Protein AF-A0A4Q3SYD5-F1 (afdb_monomer_lite)

Sequence (106 aa):
MRKYFYILLAVSVSVIACRDKPAETETTETQVSTAPPFIPFSVVSTQPHDISSFTEGLEIYKGQLFESSGPGTDQDSDGAGPYLSGFGIVDSATGKVAPKVTLDKN

pLDDT: mean 83.93, std 13.84, range [55.16, 98.19]

Secondary structure (DSSP, 8-state):
-HHHHHHHHHHHHHTTS--PPP------------PPPP------------TT-EEEEEEEETTEEEEEEE--B-SSSSSB-SSPPEEEEE-TTT--EEEEEE----

Foldseek 3Di:
DVVVVVVVVVVVVVVVVDDDDPDDPPPPPVPPPPDDDDDDDDDPDDFDADPLFQFPDWDQDPNWIKTFGFQDDDPPDPDRHNGWGFIATADRRHNDGPGPGTDDDD

Radius of gyration: 31.74 Å; chains: 1; bounding box: 37×89×48 Å

Structure (mmCIF, N/CA/C/O backbone):
data_AF-A0A4Q3SYD5-F1
#
_entry.id   AF-A0A4Q3SYD5-F1
#
loop_
_atom_site.group_PDB
_atom_site.id
_atom_site.type_symbol
_atom_site.label_atom_id
_atom_site.label_alt_id
_atom_site.label_comp_id
_atom_site.label_asym_id
_atom_site.label_entity_id
_atom_site.label_seq_id
_atom_site.pdbx_PDB_ins_code
_atom_site.Cartn_x
_atom_site.Cartn_y
_atom_site.Cartn_z
_atom_site.occupancy
_atom_site.B_iso_or_equiv
_atom_site.auth_seq_id
_atom_site.auth_comp_id
_atom_site.auth_asym_id
_atom_site.auth_atom_id
_atom_site.pdbx_PDB_model_num
ATOM 1 N N . MET A 1 1 ? 19.982 76.091 23.170 1.00 58.34 1 MET A N 1
ATOM 2 C CA . MET A 1 1 ? 18.634 75.927 23.763 1.00 58.34 1 MET A CA 1
ATOM 3 C C . MET A 1 1 ? 17.666 75.177 22.842 1.00 58.34 1 MET A C 1
ATOM 5 O O . MET A 1 1 ? 17.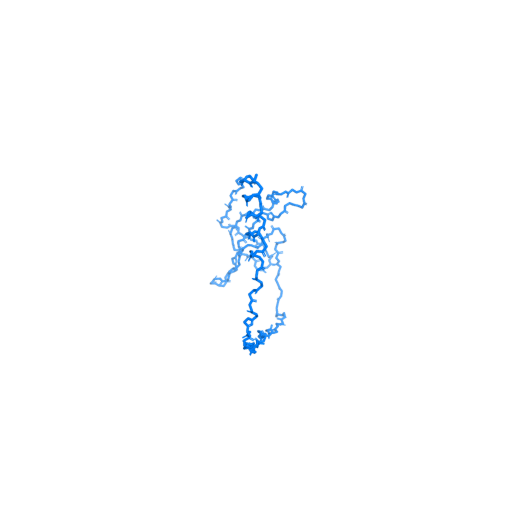271 74.083 23.210 1.00 58.34 1 MET A O 1
ATOM 9 N N . ARG A 1 2 ? 17.353 75.656 21.621 1.00 65.06 2 ARG A N 1
ATOM 10 C CA . ARG A 1 2 ? 16.406 74.977 20.693 1.00 65.06 2 ARG A CA 1
ATOM 11 C C . ARG A 1 2 ? 16.763 73.527 20.326 1.00 65.06 2 ARG A C 1
ATOM 13 O O . ARG A 1 2 ? 15.880 72.691 20.280 1.00 65.06 2 ARG A O 1
ATOM 20 N N . LYS A 1 3 ? 18.044 73.201 20.114 1.00 64.88 3 LYS A N 1
ATOM 21 C CA . LYS A 1 3 ? 18.475 71.830 19.758 1.00 64.88 3 LYS A CA 1
ATOM 22 C C . LYS A 1 3 ? 18.275 70.824 20.905 1.00 64.88 3 LYS A C 1
ATOM 24 O O . LYS A 1 3 ? 17.813 69.719 20.666 1.00 64.88 3 LYS A O 1
ATOM 29 N N . TYR A 1 4 ? 18.534 71.243 22.145 1.00 78.56 4 TYR A N 1
ATOM 30 C CA . TYR A 1 4 ? 18.290 70.423 23.339 1.00 78.56 4 TYR A CA 1
ATOM 31 C C . TYR A 1 4 ? 16.798 70.266 23.642 1.00 78.56 4 TYR A C 1
ATOM 33 O O . TYR A 1 4 ? 16.386 69.222 24.129 1.00 78.56 4 TYR A O 1
ATOM 41 N N . PHE A 1 5 ? 15.986 71.266 23.285 1.00 81.62 5 PHE A N 1
ATOM 42 C CA . PHE A 1 5 ? 14.529 71.179 23.366 1.00 81.62 5 PHE A CA 1
ATOM 43 C C . PHE A 1 5 ? 13.967 70.082 22.448 1.00 81.62 5 PHE A C 1
ATOM 45 O O . PHE A 1 5 ? 13.150 69.285 22.892 1.00 81.62 5 PHE A O 1
ATOM 52 N N . TYR A 1 6 ? 14.454 69.970 21.205 1.00 80.94 6 TYR A N 1
ATOM 53 C CA . TYR A 1 6 ? 14.021 68.897 20.299 1.00 80.94 6 TYR A CA 1
ATOM 54 C C . TYR A 1 6 ? 14.508 67.506 20.735 1.00 80.94 6 TYR A C 1
ATOM 56 O O . TYR A 1 6 ? 13.784 66.533 20.551 1.00 80.94 6 TYR A O 1
ATOM 64 N N . ILE A 1 7 ? 15.687 67.405 21.362 1.00 81.75 7 ILE A N 1
ATOM 65 C CA . ILE A 1 7 ? 16.187 66.135 21.919 1.00 81.75 7 ILE A CA 1
ATOM 66 C C . ILE A 1 7 ? 15.348 65.701 23.131 1.00 81.75 7 ILE A C 1
ATOM 68 O O . ILE A 1 7 ? 14.945 64.544 23.207 1.00 81.75 7 ILE A O 1
ATOM 72 N N . LEU A 1 8 ? 15.017 66.624 24.041 1.00 80.19 8 LEU A N 1
ATOM 73 C CA . LEU A 1 8 ? 14.141 66.338 25.184 1.00 80.19 8 LEU A CA 1
ATOM 74 C C . LEU A 1 8 ? 12.724 65.939 24.748 1.00 80.19 8 LEU A C 1
ATOM 76 O O . LEU A 1 8 ? 12.156 65.010 25.315 1.00 80.19 8 LEU A O 1
ATOM 80 N N . LEU A 1 9 ? 12.186 66.589 23.713 1.00 82.38 9 LEU A N 1
ATOM 81 C CA . LEU A 1 9 ? 10.884 66.248 23.136 1.00 82.38 9 LEU A CA 1
ATOM 82 C C . LEU A 1 9 ? 10.884 64.847 22.497 1.00 82.38 9 LEU A C 1
ATOM 84 O O . LEU A 1 9 ? 9.929 64.095 22.658 1.00 82.38 9 LEU A O 1
ATOM 88 N N . ALA A 1 10 ? 11.959 64.469 21.799 1.00 79.56 10 ALA A N 1
ATOM 89 C CA . ALA A 1 10 ? 12.077 63.143 21.190 1.00 79.56 10 ALA A CA 1
ATOM 90 C C . ALA A 1 10 ? 12.178 62.027 22.245 1.00 79.56 10 ALA A C 1
ATOM 92 O O . ALA A 1 10 ? 11.557 60.978 22.093 1.00 79.56 10 ALA A O 1
ATOM 93 N N . VAL A 1 11 ? 12.899 62.268 23.347 1.00 80.81 11 VAL A N 1
ATOM 94 C CA . VAL A 1 11 ? 12.993 61.312 24.462 1.00 80.81 11 VAL A CA 1
ATOM 95 C C . VAL A 1 11 ? 11.650 61.165 25.176 1.00 80.81 11 VAL A C 1
ATOM 97 O O . VAL A 1 11 ? 11.263 60.040 25.479 1.00 80.81 11 VAL A O 1
ATOM 100 N N . SER A 1 12 ? 10.902 62.256 25.394 1.00 73.75 12 SER A N 1
ATOM 101 C CA . SER A 1 12 ? 9.602 62.176 26.073 1.00 73.75 12 SER A CA 1
ATOM 102 C C . SER A 1 12 ? 8.546 61.414 25.264 1.00 73.75 12 SER A C 1
ATOM 104 O O . SER A 1 12 ? 7.687 60.767 25.854 1.00 73.75 12 SER A O 1
ATOM 106 N N . VAL A 1 13 ? 8.604 61.456 23.927 1.00 75.25 13 VAL A N 1
ATOM 107 C CA . VAL A 1 13 ? 7.691 60.698 23.050 1.00 75.25 13 VAL A CA 1
ATOM 108 C C . VAL A 1 13 ? 7.967 59.190 23.116 1.00 75.25 13 VAL A C 1
ATOM 110 O O . VAL A 1 13 ? 7.020 58.406 23.158 1.00 75.25 13 VAL A O 1
ATOM 113 N N . SER A 1 14 ? 9.232 58.769 23.215 1.00 66.69 14 SER A N 1
ATOM 114 C CA . SER A 1 14 ? 9.587 57.343 23.301 1.00 66.69 14 SER A CA 1
ATOM 115 C C . SER A 1 14 ? 9.137 56.668 24.603 1.00 66.69 14 SER A C 1
ATOM 117 O O . SER A 1 14 ? 8.881 55.468 24.597 1.00 66.69 14 SER A O 1
ATOM 119 N N . VAL A 1 15 ? 8.988 57.409 25.710 1.00 67.06 15 VAL A N 1
ATOM 120 C CA . VAL A 1 15 ? 8.546 56.836 27.003 1.00 67.06 15 VAL A CA 1
ATOM 121 C C . VAL A 1 15 ? 7.029 56.614 27.086 1.00 67.06 15 VAL A C 1
ATOM 123 O O . VAL A 1 15 ? 6.574 55.875 27.950 1.00 67.06 15 VAL A O 1
ATOM 126 N N . ILE A 1 16 ? 6.235 57.226 26.198 1.00 66.19 16 ILE A N 1
ATOM 127 C CA . ILE A 1 16 ? 4.761 57.120 26.206 1.00 66.19 16 ILE A CA 1
ATOM 128 C C . ILE A 1 16 ? 4.270 55.948 25.328 1.00 66.19 16 ILE A C 1
ATOM 130 O O . ILE A 1 16 ? 3.123 55.522 25.451 1.00 66.19 16 ILE A O 1
ATOM 134 N N . ALA A 1 17 ? 5.131 55.385 24.471 1.00 63.81 17 ALA A N 1
ATOM 135 C CA . ALA A 1 17 ? 4.778 54.283 23.570 1.00 63.81 17 ALA A CA 1
ATOM 136 C C . ALA A 1 17 ? 4.642 52.912 24.268 1.00 63.81 17 ALA A C 1
ATOM 138 O O . ALA A 1 17 ? 4.005 52.018 23.716 1.00 63.81 17 ALA A O 1
ATOM 139 N N . CYS A 1 18 ? 5.174 52.750 25.486 1.00 61.94 18 CYS A N 1
ATOM 140 C CA . CYS A 1 18 ? 4.893 51.590 26.334 1.00 61.94 18 CYS A CA 1
ATOM 141 C C . CYS A 1 18 ? 3.762 51.931 27.303 1.00 61.94 18 CYS A C 1
ATOM 143 O O . CYS A 1 18 ? 3.990 52.395 28.419 1.00 61.94 18 CYS A O 1
ATOM 145 N N . ARG A 1 19 ? 2.526 51.703 26.866 1.00 67.06 19 ARG A N 1
ATOM 146 C CA . ARG A 1 19 ? 1.368 51.667 27.755 1.00 67.06 19 ARG A CA 1
ATOM 147 C C . ARG A 1 19 ? 0.753 50.280 27.636 1.00 67.06 19 ARG A C 1
ATOM 149 O O . ARG A 1 19 ? 0.138 49.977 26.617 1.00 67.06 19 ARG A O 1
ATOM 156 N N . ASP A 1 20 ? 0.951 49.446 28.654 1.00 64.69 20 ASP A N 1
ATOM 157 C CA . ASP A 1 20 ? 0.321 48.129 28.723 1.00 64.69 20 ASP A CA 1
ATOM 158 C C . ASP A 1 20 ? -1.202 48.304 28.639 1.00 64.69 20 ASP A C 1
ATOM 160 O O . ASP A 1 20 ? -1.802 49.125 29.347 1.00 64.69 20 ASP A O 1
ATOM 164 N N . LYS A 1 21 ? -1.834 47.582 27.709 1.00 65.00 21 LYS A N 1
ATOM 165 C CA . LYS A 1 21 ? -3.290 47.581 27.548 1.00 65.00 21 LYS A CA 1
ATOM 166 C C . LYS A 1 21 ? -3.898 46.993 28.837 1.00 65.00 21 LYS A C 1
ATOM 168 O O . LYS A 1 21 ? -3.406 45.959 29.288 1.00 65.00 21 LYS A O 1
ATOM 173 N N . PRO A 1 22 ? -4.932 47.605 29.451 1.00 58.97 22 PRO A N 1
ATOM 174 C CA . PRO A 1 22 ? -5.616 46.993 30.587 1.00 58.97 22 PRO A CA 1
ATOM 175 C C . PRO A 1 22 ? -6.091 45.601 30.180 1.00 58.97 22 PRO A C 1
ATOM 177 O O . PRO A 1 22 ? -6.677 45.460 29.105 1.00 58.97 22 PRO A O 1
ATOM 180 N N . ALA A 1 23 ? -5.798 44.597 31.007 1.00 59.62 23 ALA A N 1
ATOM 181 C CA . ALA A 1 23 ? -6.195 43.222 30.755 1.00 59.62 23 ALA A CA 1
ATOM 182 C C . ALA A 1 23 ? -7.715 43.165 30.557 1.00 59.62 23 ALA A C 1
ATOM 184 O O . ALA A 1 23 ? -8.490 43.435 31.477 1.00 59.62 23 ALA A O 1
ATOM 185 N N . GLU A 1 24 ? -8.130 42.854 29.333 1.00 61.94 24 GLU A N 1
ATOM 186 C CA . GLU A 1 24 ? -9.494 42.438 29.051 1.00 61.94 24 GLU A CA 1
ATOM 187 C C . GLU A 1 24 ? -9.733 41.192 29.908 1.00 61.94 24 GLU A C 1
ATOM 189 O O . GLU A 1 24 ? -8.943 40.248 29.870 1.00 61.94 24 GLU A O 1
ATOM 194 N N . THR A 1 25 ? -10.760 41.216 30.758 1.00 55.16 25 THR A N 1
ATOM 195 C CA . THR A 1 25 ? -11.201 40.006 31.454 1.00 55.16 25 THR A CA 1
ATOM 196 C C . THR A 1 25 ? -11.726 39.062 30.385 1.00 55.16 25 THR A C 1
ATOM 198 O O . THR A 1 25 ? -12.881 39.166 29.973 1.00 55.16 25 THR A O 1
ATOM 201 N N . GLU A 1 26 ? -10.854 38.182 29.891 1.00 62.06 26 GLU A N 1
ATOM 202 C CA . GLU A 1 26 ? -11.258 37.057 29.066 1.00 62.06 26 GLU A CA 1
ATOM 203 C C . GLU A 1 26 ? -12.270 36.260 29.878 1.00 62.06 26 GLU A C 1
ATOM 205 O O . GLU A 1 26 ? -11.960 35.641 30.898 1.00 62.06 26 GLU A O 1
ATOM 210 N N . THR A 1 27 ? -13.523 36.327 29.443 1.00 56.78 27 THR A N 1
ATOM 211 C CA . THR A 1 27 ? -14.533 35.399 29.919 1.00 56.78 27 THR A CA 1
ATOM 212 C 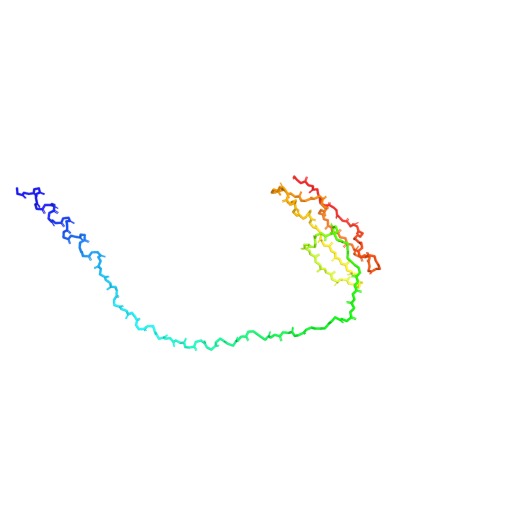C . THR A 1 27 ? -14.105 34.062 29.343 1.00 56.78 27 THR A C 1
ATOM 214 O O . THR A 1 27 ? -14.275 33.820 28.152 1.00 56.78 27 THR A O 1
ATOM 217 N N . THR A 1 28 ? -13.443 33.238 30.156 1.00 58.72 28 THR A N 1
ATOM 218 C CA . THR A 1 28 ? -13.112 31.865 29.789 1.00 58.72 28 THR A CA 1
ATOM 219 C C . THR A 1 28 ? -14.430 31.117 29.651 1.00 58.72 28 THR A C 1
ATOM 221 O O . THR A 1 28 ? -14.929 30.515 30.602 1.00 58.72 28 THR A O 1
ATOM 224 N N . GLU A 1 29 ? -15.034 31.185 28.465 1.00 63.09 29 GLU A N 1
ATOM 225 C CA . GLU A 1 29 ? -15.980 30.171 28.042 1.00 63.09 29 GLU A CA 1
ATOM 226 C C . GLU A 1 29 ? -15.237 28.849 28.180 1.00 63.09 29 GLU A C 1
ATOM 228 O O . GLU A 1 29 ? -14.272 28.568 27.468 1.00 63.09 29 GLU A O 1
ATOM 233 N N . THR A 1 30 ? -15.629 28.065 29.181 1.00 60.59 30 THR A N 1
ATOM 234 C CA . THR A 1 30 ? -15.142 26.702 29.325 1.00 60.59 30 THR A CA 1
ATOM 235 C C . THR A 1 30 ? -15.708 25.943 28.137 1.00 60.59 30 THR A C 1
ATOM 237 O O . THR A 1 30 ? -16.820 25.420 28.196 1.00 60.59 30 THR A O 1
ATOM 240 N N . GLN A 1 31 ? -14.976 25.944 27.022 1.00 66.38 31 GLN A N 1
ATOM 241 C CA . GLN A 1 31 ? -15.247 25.048 25.916 1.00 66.38 31 GLN A CA 1
ATOM 242 C C . GLN A 1 31 ? -15.108 23.640 26.476 1.00 66.38 31 GLN A C 1
ATOM 244 O O . GLN A 1 31 ? -14.007 23.154 26.741 1.00 66.38 31 GLN A O 1
ATOM 249 N N . VAL A 1 32 ? -16.247 22.994 26.707 1.00 67.19 32 VAL A N 1
ATOM 250 C CA . VAL A 1 32 ? -16.299 21.563 26.971 1.00 67.19 32 VAL A CA 1
ATOM 251 C C . VAL A 1 32 ? -15.858 20.888 25.678 1.00 67.19 32 VAL A C 1
ATOM 253 O O . VAL A 1 32 ? -16.659 20.628 24.785 1.00 67.19 32 VAL A O 1
ATOM 256 N N . SER A 1 33 ? -14.552 20.672 25.548 1.00 72.69 33 SER A N 1
ATOM 257 C CA . SER A 1 33 ? -13.983 19.880 24.470 1.00 72.69 33 SER A CA 1
ATOM 258 C C . SER A 1 33 ? -14.302 18.420 24.769 1.00 72.69 33 SER A C 1
ATOM 260 O O . SER A 1 33 ? -13.602 17.746 25.525 1.00 72.69 33 SER A O 1
ATOM 262 N N . THR A 1 34 ? -15.421 17.927 24.241 1.00 83.12 34 THR A N 1
ATOM 263 C CA . THR A 1 34 ? -15.641 16.485 24.149 1.00 83.12 34 THR A CA 1
ATOM 264 C C . THR A 1 34 ? -14.585 15.922 23.211 1.00 83.12 34 THR A C 1
ATOM 266 O O . THR A 1 34 ? -14.583 16.241 22.021 1.00 83.12 34 THR A O 1
ATOM 269 N N . ALA A 1 35 ? -13.681 15.103 23.750 1.00 89.31 35 ALA A N 1
ATOM 270 C CA . ALA A 1 35 ? -12.684 14.416 22.944 1.00 89.31 35 ALA A CA 1
ATOM 271 C C . ALA A 1 35 ? -13.368 13.602 21.825 1.00 89.31 35 ALA A C 1
ATOM 273 O O . ALA A 1 35 ? -14.440 13.031 22.063 1.00 89.31 35 ALA A O 1
ATOM 274 N N . PRO A 1 36 ? -12.772 13.519 20.621 1.00 92.31 36 PRO A N 1
ATOM 275 C CA . PRO A 1 36 ? -13.280 12.649 19.570 1.00 92.31 36 PRO A CA 1
ATOM 276 C C . PRO A 1 36 ? -13.396 11.199 20.064 1.00 92.31 36 PRO A C 1
ATOM 278 O O . PRO A 1 36 ? -12.516 10.732 20.796 1.00 92.31 36 PRO A O 1
ATOM 281 N N . PRO A 1 37 ? -14.453 10.464 19.681 1.00 92.69 37 PRO A N 1
ATOM 282 C CA . PRO A 1 37 ? -14.602 9.072 20.076 1.00 92.69 37 PRO A CA 1
ATOM 283 C C . PRO A 1 37 ? -13.498 8.207 19.455 1.00 92.69 37 PRO A C 1
ATOM 285 O O . PRO A 1 37 ? -13.147 8.360 18.285 1.00 92.69 37 PRO A O 1
ATOM 288 N N . PHE A 1 38 ? -12.985 7.255 20.233 1.00 95.25 38 PHE A N 1
ATOM 289 C CA . PHE A 1 38 ? -12.078 6.226 19.734 1.00 95.25 38 PHE A CA 1
ATOM 290 C C . PHE A 1 38 ? -12.865 5.130 19.006 1.00 95.25 38 PHE A C 1
ATOM 292 O O . PHE A 1 38 ? -13.843 4.609 19.545 1.00 95.25 38 PHE A O 1
ATOM 299 N N . ILE A 1 39 ? -12.421 4.751 17.805 1.00 96.44 39 ILE A N 1
ATOM 300 C CA . ILE A 1 39 ? -13.015 3.658 17.026 1.00 96.44 39 ILE A CA 1
ATOM 301 C C . ILE A 1 39 ? -12.087 2.435 17.132 1.00 96.44 39 ILE A C 1
ATOM 303 O O . ILE A 1 39 ? -11.018 2.442 16.518 1.00 96.44 39 ILE A O 1
ATOM 307 N N . PRO A 1 40 ? -12.443 1.390 17.906 1.00 97.31 40 PRO A N 1
ATOM 308 C CA . PRO A 1 40 ? -11.643 0.171 17.976 1.00 97.31 40 PRO A CA 1
ATOM 309 C C . PRO A 1 40 ? -11.724 -0.611 16.659 1.00 97.31 40 PRO A C 1
ATOM 311 O O . PRO A 1 40 ? -12.754 -0.608 15.986 1.00 97.31 40 PRO A O 1
ATOM 314 N N . PHE A 1 41 ? -10.659 -1.339 16.325 1.00 96.81 41 PHE A N 1
ATOM 315 C CA . PHE A 1 41 ? -10.625 -2.247 15.180 1.00 96.81 41 PHE A CA 1
ATOM 316 C C . PHE A 1 41 ? -10.093 -3.625 15.590 1.00 96.81 41 PHE A C 1
ATOM 318 O O . PHE A 1 41 ? -9.378 -3.764 16.582 1.00 96.81 41 PHE A O 1
ATOM 325 N N . SER A 1 42 ? -10.431 -4.646 14.806 1.00 98.00 42 SER A N 1
ATOM 326 C CA . SER A 1 42 ? -9.837 -5.981 14.876 1.00 98.00 42 SER A CA 1
ATOM 327 C C . SER A 1 42 ? -9.401 -6.417 13.479 1.00 98.00 42 SER A C 1
ATOM 329 O O . SER A 1 42 ? -9.992 -6.021 12.473 1.00 98.00 42 SER A O 1
ATOM 331 N N . VAL A 1 43 ? -8.337 -7.217 13.398 1.00 97.25 43 VAL A N 1
ATOM 332 C CA . VAL A 1 43 ? -7.845 -7.740 12.118 1.00 97.25 43 VAL A CA 1
ATOM 333 C C . VAL A 1 43 ? -8.702 -8.940 11.716 1.00 97.25 43 VAL A C 1
ATOM 335 O O . VAL A 1 43 ? -8.678 -9.966 12.390 1.00 97.25 43 VAL A O 1
ATOM 338 N N . VAL A 1 44 ? -9.461 -8.807 10.624 1.00 97.88 44 VAL A N 1
ATOM 339 C CA . VAL A 1 44 ? -10.321 -9.882 10.086 1.00 97.88 44 VAL A CA 1
ATOM 340 C C . VAL A 1 44 ? -9.564 -10.778 9.102 1.00 97.88 44 VAL A C 1
ATOM 342 O O . VAL A 1 44 ? -9.797 -11.981 9.057 1.00 97.88 44 VAL A O 1
ATOM 345 N N . SER A 1 45 ? -8.658 -10.200 8.311 1.00 95.50 45 SER A N 1
ATOM 346 C CA . SER A 1 45 ? -7.825 -10.914 7.341 1.00 95.50 45 SER A CA 1
ATOM 347 C C . SER A 1 45 ? -6.581 -10.094 7.017 1.00 95.50 45 SER A C 1
ATOM 349 O O . SER A 1 45 ? -6.596 -8.868 7.131 1.00 95.50 45 SER A O 1
ATOM 351 N N . THR A 1 46 ? -5.530 -10.766 6.557 1.00 95.62 46 THR A N 1
ATOM 352 C CA . THR A 1 46 ? -4.341 -10.147 5.963 1.00 95.62 46 THR A CA 1
ATOM 353 C C . THR A 1 46 ? -4.216 -10.573 4.503 1.00 95.62 46 THR A C 1
ATOM 355 O O . THR A 1 46 ? -4.666 -11.652 4.120 1.00 95.62 46 THR A O 1
ATOM 358 N N . GLN A 1 47 ? -3.650 -9.701 3.674 1.00 94.69 47 GLN A N 1
ATOM 359 C CA . GLN A 1 47 ? -3.315 -9.974 2.277 1.00 94.69 47 GLN A CA 1
ATOM 360 C C . GLN A 1 47 ? -1.861 -9.541 2.053 1.00 94.69 47 GLN A C 1
ATOM 362 O O . GLN A 1 47 ? -1.407 -8.616 2.734 1.00 94.69 47 GLN A O 1
ATOM 367 N N . PRO A 1 48 ? -1.114 -10.205 1.158 1.00 97.69 48 PRO A N 1
ATOM 368 C CA . PRO A 1 48 ? 0.220 -9.749 0.794 1.00 97.69 48 PRO A CA 1
ATOM 369 C C . PRO A 1 48 ? 0.159 -8.354 0.156 1.00 97.69 48 PRO A C 1
ATOM 371 O O . PRO A 1 48 ? -0.822 -8.003 -0.498 1.00 97.69 48 PRO A O 1
ATOM 374 N N . HIS A 1 49 ? 1.223 -7.573 0.337 1.00 96.81 49 HIS A N 1
ATOM 375 C CA . HIS A 1 49 ? 1.415 -6.259 -0.280 1.00 96.81 49 HIS A CA 1
ATOM 376 C C . HIS A 1 49 ? 2.832 -6.180 -0.845 1.00 96.81 49 HIS A C 1
ATOM 378 O O . HIS A 1 49 ? 3.777 -6.692 -0.235 1.00 96.81 49 HIS A O 1
ATOM 384 N N . ASP A 1 50 ? 2.977 -5.600 -2.034 1.00 95.56 50 ASP A N 1
ATOM 385 C CA . ASP A 1 50 ? 4.283 -5.401 -2.648 1.00 95.56 50 ASP A CA 1
ATOM 386 C C . ASP A 1 50 ? 5.014 -4.243 -1.960 1.00 95.56 50 ASP A C 1
ATOM 388 O O . ASP A 1 50 ? 4.672 -3.079 -2.144 1.00 95.56 50 ASP A O 1
ATOM 392 N N . ILE A 1 51 ? 6.067 -4.558 -1.204 1.00 93.56 51 ILE A N 1
ATOM 393 C CA . ILE A 1 51 ? 6.869 -3.570 -0.463 1.00 93.56 51 ILE A CA 1
ATOM 394 C C . ILE A 1 51 ? 7.632 -2.582 -1.363 1.00 93.56 51 ILE A C 1
ATOM 396 O O . ILE A 1 51 ? 8.234 -1.638 -0.859 1.00 93.56 51 ILE A O 1
ATOM 400 N N . SER A 1 52 ? 7.633 -2.804 -2.682 1.00 91.81 52 SER A N 1
ATOM 401 C CA . SER A 1 52 ? 8.135 -1.847 -3.673 1.00 91.81 52 SER A CA 1
ATOM 402 C C . SER A 1 52 ? 7.069 -0.854 -4.162 1.00 91.81 52 SER A C 1
ATOM 404 O O . SER A 1 52 ? 7.390 0.062 -4.916 1.00 91.81 52 SER A O 1
ATOM 406 N N . SER A 1 53 ? 5.810 -1.004 -3.736 1.00 94.00 53 SER A N 1
ATOM 407 C CA . SER A 1 53 ? 4.711 -0.079 -4.019 1.00 94.00 53 SER A CA 1
ATOM 408 C C . SER A 1 53 ? 4.553 0.920 -2.873 1.00 94.00 53 SER A C 1
ATOM 410 O O . SER A 1 53 ? 3.976 0.610 -1.831 1.00 94.00 53 SER A O 1
ATOM 412 N N . PHE A 1 54 ? 5.073 2.135 -3.048 1.00 94.31 54 PHE A N 1
ATOM 413 C CA . PHE A 1 54 ? 4.844 3.228 -2.100 1.00 94.31 54 PHE A CA 1
ATOM 414 C C . PHE A 1 54 ? 3.432 3.781 -2.289 1.00 94.31 54 PHE A C 1
ATOM 416 O O . PHE A 1 54 ? 3.211 4.579 -3.192 1.00 94.31 54 PHE A O 1
ATOM 423 N N . THR A 1 55 ? 2.473 3.319 -1.487 1.00 95.88 55 THR A N 1
ATOM 424 C CA . THR A 1 55 ? 1.053 3.654 -1.640 1.00 95.88 55 THR A CA 1
ATOM 425 C C . THR A 1 55 ? 0.786 5.151 -1.454 1.00 95.88 55 THR A C 1
ATOM 427 O O . THR A 1 55 ? 0.920 5.678 -0.355 1.00 95.88 55 THR A O 1
ATOM 430 N N . GLU A 1 56 ? 0.305 5.802 -2.510 1.00 95.56 56 GLU A N 1
ATOM 431 C CA . GLU A 1 56 ? -0.134 7.210 -2.516 1.00 95.56 56 GLU A CA 1
ATOM 432 C C . GLU A 1 56 ? -1.644 7.348 -2.795 1.00 95.56 56 GLU A C 1
ATOM 434 O O . GLU A 1 56 ? -2.217 8.436 -2.765 1.00 95.56 56 GLU A O 1
ATOM 439 N N . GLY A 1 57 ? -2.321 6.231 -3.071 1.00 97.44 57 GLY A N 1
ATOM 440 C CA . GLY A 1 57 ? -3.769 6.163 -3.236 1.00 97.44 57 GLY A CA 1
ATOM 441 C C . GLY A 1 57 ? -4.254 4.718 -3.231 1.00 97.44 57 GLY A C 1
ATOM 442 O O . GLY A 1 57 ? -3.585 3.842 -3.774 1.00 97.44 57 GLY A O 1
ATOM 443 N N . LEU A 1 58 ? -5.414 4.465 -2.620 1.00 97.69 58 LEU A N 1
ATOM 444 C CA . LEU A 1 58 ? -5.970 3.122 -2.456 1.00 97.69 58 LEU A CA 1
ATOM 445 C C . LEU A 1 58 ? -7.498 3.158 -2.581 1.00 97.69 58 LEU A C 1
ATOM 447 O O . LEU A 1 58 ? -8.162 3.884 -1.842 1.00 97.69 58 LEU A O 1
ATOM 451 N N . GLU A 1 59 ? -8.063 2.370 -3.496 1.00 97.75 59 GLU A N 1
ATOM 452 C CA . GLU A 1 59 ? -9.508 2.328 -3.751 1.00 97.75 59 GLU A CA 1
ATOM 453 C C . GLU A 1 59 ? -9.999 0.895 -3.976 1.00 97.75 59 GLU A C 1
ATOM 455 O O . GLU A 1 59 ? -9.368 0.111 -4.678 1.00 97.75 59 GLU A O 1
ATOM 460 N N . ILE A 1 60 ? -11.171 0.556 -3.430 1.00 97.25 60 ILE A N 1
ATOM 461 C CA . ILE A 1 60 ? -11.883 -0.677 -3.782 1.00 97.25 60 ILE A CA 1
ATOM 462 C C . ILE A 1 60 ? -13.078 -0.309 -4.653 1.00 97.25 60 ILE A C 1
ATOM 464 O O . ILE A 1 60 ? -14.049 0.278 -4.177 1.00 97.25 60 ILE A O 1
ATOM 468 N N . TYR A 1 61 ? -13.039 -0.710 -5.922 1.00 97.06 61 TYR A N 1
ATOM 469 C CA . TYR A 1 61 ? -14.112 -0.449 -6.874 1.00 97.06 61 TYR A CA 1
ATOM 470 C C . TYR A 1 61 ? -14.462 -1.716 -7.652 1.00 97.06 61 TYR A C 1
ATOM 472 O O . TYR A 1 61 ? -13.595 -2.404 -8.183 1.00 97.06 61 TYR A O 1
ATOM 480 N N . LYS A 1 62 ? -15.758 -2.053 -7.706 1.00 96.88 62 LYS A N 1
ATOM 481 C CA . LYS A 1 62 ? -16.275 -3.256 -8.393 1.00 96.88 62 LYS A CA 1
ATOM 482 C C . LYS A 1 62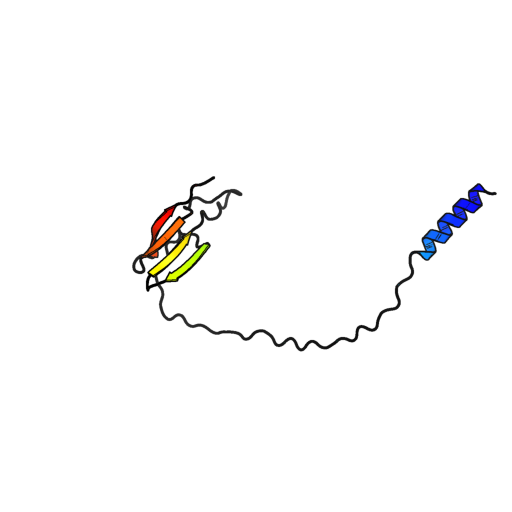 ? -15.548 -4.557 -8.002 1.00 96.88 62 LYS A C 1
ATOM 484 O O . LYS A 1 62 ? -15.316 -5.421 -8.842 1.00 96.88 62 LYS A O 1
ATOM 489 N N . GLY A 1 63 ? -15.200 -4.695 -6.722 1.00 95.50 63 GLY A N 1
ATOM 490 C CA . GLY A 1 63 ? -14.525 -5.884 -6.193 1.00 95.50 63 GLY A CA 1
ATOM 491 C C . GLY A 1 63 ? -13.039 -5.989 -6.548 1.00 95.50 63 GLY A C 1
ATOM 492 O O . GLY A 1 63 ? -12.439 -7.027 -6.295 1.00 95.50 63 GLY A O 1
ATOM 493 N N . GLN A 1 64 ? -12.444 -4.940 -7.118 1.00 96.56 64 GLN A N 1
ATOM 494 C CA . GLN A 1 64 ? -11.013 -4.864 -7.396 1.00 96.56 64 GLN A CA 1
ATOM 495 C C . GLN A 1 64 ? -10.363 -3.840 -6.472 1.00 96.56 64 GLN A C 1
ATOM 497 O O . GLN A 1 64 ? -10.938 -2.780 -6.222 1.00 96.56 64 GLN A O 1
ATOM 502 N N . LEU A 1 65 ? -9.166 -4.166 -5.988 1.00 97.62 65 LEU A N 1
ATOM 503 C CA . LEU A 1 65 ? -8.308 -3.227 -5.282 1.00 97.62 65 LEU A CA 1
ATOM 504 C C . LEU A 1 65 ? -7.451 -2.487 -6.312 1.00 97.62 65 LEU A C 1
ATOM 506 O O . LEU A 1 65 ? -6.757 -3.112 -7.112 1.00 97.62 65 LEU A O 1
ATOM 510 N N . PHE A 1 66 ? -7.535 -1.167 -6.304 1.00 97.94 66 PHE A N 1
ATOM 511 C CA . PHE A 1 66 ? -6.736 -0.265 -7.113 1.00 97.94 66 PHE A CA 1
ATOM 512 C C . PHE A 1 66 ? -5.746 0.462 -6.220 1.00 97.94 66 PHE A C 1
ATOM 514 O O . PHE A 1 66 ? -6.109 0.932 -5.141 1.00 97.94 66 PHE A O 1
ATOM 521 N N . GLU A 1 67 ? -4.513 0.581 -6.692 1.00 98.19 67 GLU A N 1
ATOM 522 C CA . GLU A 1 67 ? -3.448 1.262 -5.969 1.00 98.19 67 GLU A CA 1
ATOM 523 C C . GLU A 1 67 ? -2.731 2.236 -6.899 1.00 98.19 67 GLU A C 1
ATOM 525 O O . GLU A 1 67 ? -2.413 1.902 -8.044 1.00 98.19 67 GLU A O 1
ATOM 530 N N . SER A 1 68 ? -2.505 3.447 -6.391 1.00 97.25 68 SER A N 1
ATOM 531 C CA . SER A 1 68 ? -1.544 4.399 -6.931 1.00 97.25 68 SER A CA 1
ATOM 532 C C . SER A 1 68 ? -0.264 4.303 -6.115 1.00 97.25 68 SER A C 1
ATOM 534 O O . SER A 1 68 ? -0.32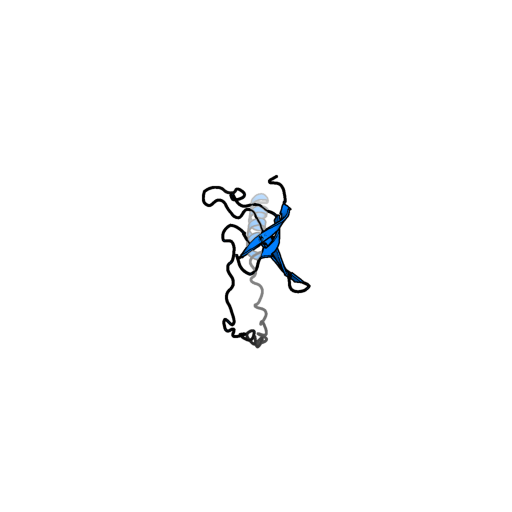0 4.354 -4.885 1.00 97.25 68 SER A O 1
ATOM 536 N N . SER A 1 69 ? 0.876 4.213 -6.790 1.00 95.44 69 SER A N 1
ATOM 537 C CA . SER A 1 69 ? 2.199 4.178 -6.181 1.00 95.44 69 SER A CA 1
ATOM 538 C C . SER A 1 69 ? 3.009 5.422 -6.532 1.00 95.44 69 SER A C 1
ATOM 540 O O . SER A 1 69 ? 2.836 6.005 -7.605 1.00 95.44 69 SER A O 1
ATOM 542 N N . GLY A 1 70 ? 3.901 5.812 -5.628 1.00 92.88 70 GLY A N 1
ATOM 543 C CA . GLY A 1 70 ? 4.949 6.802 -5.839 1.00 92.88 70 GLY A CA 1
ATOM 544 C C . GLY A 1 70 ? 6.341 6.162 -5.908 1.00 92.88 70 GLY A C 1
ATOM 545 O O . GLY A 1 70 ? 6.495 4.954 -5.714 1.00 92.88 70 GLY A O 1
ATOM 546 N N . PRO A 1 71 ? 7.387 6.969 -6.149 1.00 89.88 71 PRO A N 1
ATOM 547 C CA . PRO A 1 71 ? 8.755 6.472 -6.244 1.00 89.88 71 PRO A CA 1
ATOM 548 C C . PRO A 1 71 ? 9.378 6.174 -4.871 1.00 89.88 71 PRO A C 1
ATOM 550 O O . PRO A 1 71 ? 10.454 5.577 -4.796 1.00 89.88 71 PRO A O 1
ATOM 553 N N . GLY A 1 72 ? 8.704 6.582 -3.791 1.00 87.44 72 GLY A N 1
ATOM 554 C CA . GLY A 1 72 ? 9.259 6.639 -2.447 1.00 87.44 72 GLY A CA 1
ATOM 555 C C . GLY A 1 72 ? 10.358 7.691 -2.323 1.00 87.44 72 GLY A C 1
ATOM 556 O O . GLY A 1 72 ? 10.592 8.491 -3.232 1.00 87.44 72 GLY A O 1
ATOM 557 N N . THR A 1 73 ? 11.035 7.686 -1.184 1.00 82.50 73 THR A N 1
ATOM 558 C CA . THR A 1 73 ? 12.203 8.533 -0.926 1.00 82.50 73 THR A CA 1
ATOM 559 C C . THR A 1 73 ? 13.466 7.700 -1.062 1.00 82.50 73 THR A C 1
ATOM 561 O O . THR A 1 73 ? 13.522 6.584 -0.540 1.00 82.50 73 THR A O 1
ATOM 564 N N . ASP A 1 74 ? 14.483 8.235 -1.727 1.00 76.00 74 ASP A N 1
ATOM 565 C CA . ASP A 1 74 ? 15.833 7.719 -1.544 1.00 76.00 74 ASP A CA 1
ATOM 566 C C . ASP A 1 74 ? 16.316 8.114 -0.141 1.00 76.00 74 ASP A C 1
ATOM 568 O O . ASP A 1 74 ? 16.105 9.236 0.312 1.00 76.00 74 ASP A O 1
ATOM 572 N N . GLN A 1 75 ? 16.899 7.170 0.593 1.00 67.06 75 GLN A N 1
ATOM 573 C CA . GLN A 1 75 ? 17.342 7.420 1.964 1.00 67.06 75 GLN A CA 1
ATOM 574 C C . GLN A 1 75 ? 18.607 8.296 1.99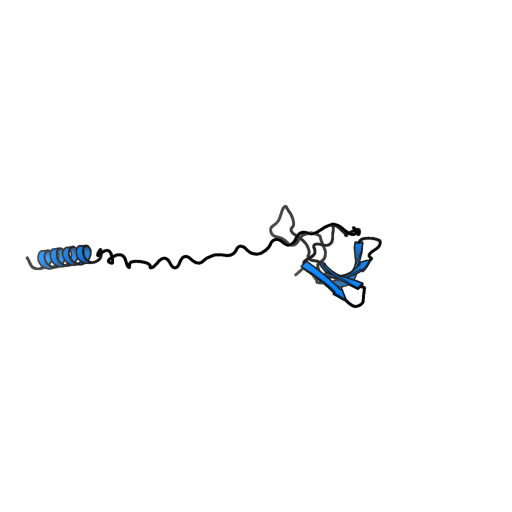5 1.00 67.06 75 GLN A C 1
ATOM 576 O O . GLN A 1 75 ? 18.868 8.952 3.003 1.00 67.06 75 GLN A O 1
ATOM 581 N N . ASP A 1 76 ? 19.336 8.341 0.874 1.00 69.75 76 ASP A N 1
ATOM 582 C CA . ASP A 1 76 ? 20.616 9.034 0.726 1.00 69.75 76 ASP A CA 1
ATOM 583 C C . ASP A 1 76 ? 20.540 10.271 -0.196 1.00 69.75 76 ASP A C 1
ATOM 585 O O . ASP A 1 76 ? 21.560 10.920 -0.447 1.00 69.75 76 ASP A O 1
ATOM 589 N N . SER A 1 77 ? 19.352 10.637 -0.700 1.00 63.97 77 SER A N 1
ATOM 590 C CA . SER A 1 77 ? 19.170 11.840 -1.522 1.00 63.97 77 SER A CA 1
ATOM 591 C C . SER A 1 77 ? 17.789 12.488 -1.352 1.00 63.97 77 SER A C 1
ATOM 593 O O . SER A 1 77 ? 16.799 11.809 -1.109 1.00 63.97 77 SER A O 1
ATOM 595 N N . ASP A 1 78 ? 17.691 13.810 -1.560 1.00 65.31 78 ASP A N 1
ATOM 596 C CA . ASP A 1 78 ? 16.414 14.559 -1.629 1.00 65.31 78 ASP A CA 1
ATOM 597 C C . ASP A 1 78 ? 15.585 14.214 -2.895 1.00 65.31 78 ASP A C 1
ATOM 599 O O . ASP A 1 78 ? 14.710 14.970 -3.324 1.00 65.31 78 ASP A O 1
ATOM 603 N N . GLY A 1 79 ? 15.914 13.101 -3.556 1.00 73.19 79 GLY A N 1
ATOM 604 C CA . GLY A 1 79 ? 15.388 12.683 -4.844 1.00 73.19 79 GLY A CA 1
ATOM 605 C C . GLY A 1 79 ? 14.275 11.641 -4.748 1.00 73.19 79 GLY A C 1
ATOM 606 O O . GLY A 1 79 ? 14.056 10.984 -3.728 1.00 73.19 79 GLY A O 1
ATOM 607 N N . ALA A 1 80 ? 13.577 11.469 -5.872 1.00 82.25 80 ALA A N 1
ATOM 608 C CA . ALA A 1 80 ? 12.625 10.384 -6.057 1.00 82.25 80 ALA A CA 1
ATOM 609 C C . ALA A 1 80 ? 13.330 9.027 -5.902 1.00 82.25 80 ALA A C 1
ATOM 611 O O . ALA A 1 80 ? 14.332 8.763 -6.570 1.00 82.25 80 ALA A O 1
ATOM 612 N N . GLY A 1 81 ? 12.774 8.162 -5.055 1.00 87.19 81 GLY A N 1
ATOM 613 C CA . GLY A 1 81 ? 13.298 6.826 -4.811 1.00 87.19 81 GLY A CA 1
ATOM 614 C C . GLY A 1 81 ? 13.285 5.913 -6.049 1.00 87.19 81 GLY A C 1
ATOM 615 O O . GLY A 1 81 ? 12.861 6.286 -7.157 1.00 87.19 81 GLY A O 1
ATOM 616 N N . PRO A 1 82 ? 13.781 4.675 -5.902 1.00 87.75 82 PRO A N 1
ATOM 617 C CA . PRO A 1 82 ? 13.968 3.772 -7.032 1.00 87.75 82 PRO A CA 1
ATOM 618 C C . PRO A 1 82 ? 12.644 3.269 -7.619 1.00 87.75 82 PRO A C 1
ATOM 620 O O . PRO A 1 82 ? 12.626 2.862 -8.782 1.00 87.75 82 PRO A O 1
ATOM 623 N N . TYR A 1 83 ? 11.545 3.334 -6.866 1.00 89.88 83 TYR A N 1
ATOM 624 C CA . TYR A 1 83 ? 10.270 2.740 -7.249 1.00 89.88 83 TYR A CA 1
ATOM 625 C C . TYR A 1 83 ? 9.560 3.526 -8.356 1.00 89.88 83 TYR A C 1
ATOM 627 O O . TYR A 1 83 ? 9.940 4.646 -8.716 1.00 89.88 83 TYR A O 1
ATOM 635 N N . LEU A 1 84 ? 8.566 2.888 -8.969 1.00 87.31 84 LEU A N 1
ATOM 636 C CA . LEU A 1 84 ? 7.807 3.471 -10.066 1.00 87.31 84 LEU A CA 1
ATOM 637 C C . LEU A 1 84 ? 6.570 4.181 -9.530 1.00 87.31 84 LEU A C 1
ATOM 639 O O . LEU A 1 84 ? 5.797 3.614 -8.756 1.00 87.31 84 LEU A O 1
ATOM 643 N N . SER A 1 85 ? 6.347 5.389 -10.036 1.00 92.44 85 SER A N 1
ATOM 644 C CA . SER A 1 85 ? 5.056 6.047 -9.916 1.00 92.44 85 SER A CA 1
ATOM 645 C C . SER A 1 85 ? 4.079 5.431 -10.909 1.00 92.44 85 SER A C 1
ATOM 647 O O . SER A 1 85 ? 4.381 5.312 -12.099 1.00 92.44 85 SER A O 1
ATOM 649 N N . GLY A 1 86 ? 2.896 5.042 -10.460 1.00 93.88 86 GLY A N 1
ATOM 650 C CA . GLY A 1 86 ? 1.937 4.395 -11.343 1.00 93.88 86 GLY A CA 1
ATOM 651 C C . GLY A 1 86 ? 0.599 4.136 -10.689 1.00 93.88 86 GLY A C 1
ATOM 652 O O . GLY A 1 86 ? 0.391 4.426 -9.522 1.00 93.88 86 GLY A O 1
ATOM 653 N N . PHE A 1 87 ? -0.321 3.591 -11.472 1.00 96.44 87 PHE A N 1
ATOM 654 C CA . PHE A 1 87 ? -1.647 3.198 -11.023 1.00 96.44 87 PHE A CA 1
ATOM 655 C C . PHE A 1 87 ? -2.012 1.854 -11.640 1.00 96.44 87 PHE A C 1
ATOM 657 O O . PHE A 1 87 ? -1.792 1.635 -12.836 1.00 96.44 87 PHE A O 1
ATOM 664 N N . GLY A 1 88 ? -2.595 0.952 -10.856 1.00 96.88 88 GLY A N 1
ATOM 665 C CA . GLY A 1 88 ? -2.921 -0.388 -11.327 1.00 96.88 88 GLY A CA 1
ATOM 666 C C . GLY A 1 88 ? -3.906 -1.145 -10.450 1.00 96.88 88 GLY A C 1
ATOM 667 O O . GLY A 1 88 ? -4.450 -0.613 -9.486 1.00 96.88 88 GLY A O 1
ATOM 668 N N . ILE A 1 89 ? -4.161 -2.395 -10.836 1.00 98.00 89 ILE A N 1
ATOM 669 C CA . ILE A 1 89 ? -4.992 -3.331 -10.067 1.00 98.00 89 ILE A CA 1
ATOM 670 C C . ILE A 1 89 ? -4.070 -4.201 -9.221 1.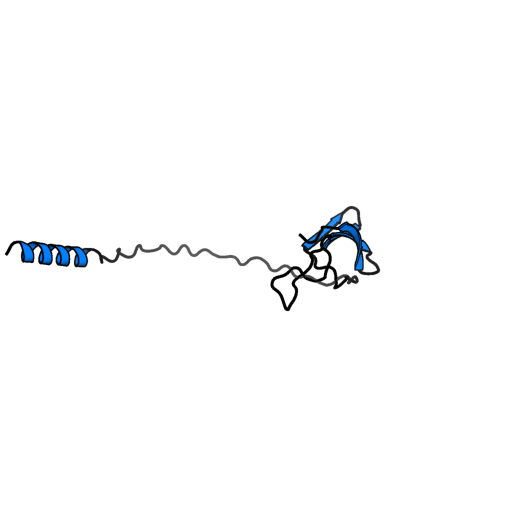00 98.00 89 ILE A C 1
ATOM 672 O O . ILE A 1 89 ? -3.126 -4.778 -9.754 1.00 98.00 89 ILE A O 1
ATOM 676 N N . VAL A 1 90 ? -4.369 -4.341 -7.936 1.00 97.75 90 VAL A N 1
ATOM 677 C CA . VAL A 1 90 ? -3.660 -5.246 -7.032 1.00 97.75 90 VAL A CA 1
ATOM 678 C C . VAL A 1 90 ? -4.196 -6.666 -7.204 1.00 97.75 90 VAL A C 1
ATOM 680 O O . VAL A 1 90 ? -5.401 -6.913 -7.111 1.00 97.75 90 VAL A O 1
ATOM 683 N N . ASP A 1 91 ? -3.294 -7.613 -7.432 1.00 97.06 91 ASP A N 1
ATOM 684 C CA . ASP A 1 91 ? -3.581 -9.037 -7.321 1.00 97.06 91 ASP A CA 1
ATOM 685 C C . ASP A 1 91 ? -3.643 -9.421 -5.835 1.00 97.06 91 ASP A C 1
ATOM 687 O O . ASP A 1 91 ? -2.647 -9.348 -5.117 1.00 97.06 91 ASP A O 1
ATOM 691 N N . SER A 1 92 ? -4.817 -9.824 -5.350 1.00 92.38 92 SER A N 1
ATOM 692 C CA . SER A 1 92 ? -5.050 -10.104 -3.925 1.00 92.38 92 SER A CA 1
ATOM 693 C C . SER A 1 92 ? -4.299 -11.327 -3.390 1.00 92.38 92 SER A C 1
ATOM 695 O O . SER A 1 92 ? -4.100 -11.443 -2.181 1.00 92.38 92 SER A O 1
ATOM 697 N N . ALA A 1 93 ? -3.877 -12.242 -4.265 1.00 95.00 93 ALA A N 1
ATOM 698 C CA . ALA A 1 93 ? -3.149 -13.444 -3.873 1.00 95.00 93 ALA A CA 1
ATOM 699 C C . ALA A 1 93 ? -1.649 -13.181 -3.684 1.00 95.00 93 ALA A C 1
ATOM 701 O O . ALA A 1 93 ? -1.001 -13.884 -2.911 1.00 95.00 93 ALA A O 1
ATOM 702 N N . THR A 1 94 ? -1.093 -12.186 -4.381 1.00 97.12 94 THR A N 1
ATOM 703 C CA . THR A 1 94 ? 0.351 -11.900 -4.409 1.00 97.12 94 THR A CA 1
ATOM 704 C C . THR A 1 94 ? 0.727 -10.519 -3.881 1.00 97.12 94 THR A C 1
ATOM 706 O O . THR A 1 94 ? 1.889 -10.304 -3.542 1.00 97.12 94 THR A O 1
ATOM 709 N N . GLY A 1 95 ? -0.222 -9.585 -3.808 1.00 96.06 95 GLY A N 1
ATOM 710 C CA . GLY A 1 95 ? 0.001 -8.194 -3.416 1.00 96.06 95 GLY A CA 1
ATOM 711 C C . GLY A 1 95 ? 0.616 -7.330 -4.510 1.00 96.06 95 GLY A C 1
ATOM 712 O O . GLY A 1 95 ? 0.886 -6.155 -4.275 1.00 96.06 95 GLY A O 1
ATOM 713 N N . LYS A 1 96 ? 0.861 -7.896 -5.698 1.00 95.94 96 LYS A N 1
ATOM 714 C CA . LYS A 1 96 ? 1.506 -7.192 -6.808 1.00 95.94 96 LYS A CA 1
ATOM 715 C C . LYS A 1 96 ? 0.519 -6.319 -7.560 1.00 95.94 96 LYS A C 1
ATOM 717 O O . LYS A 1 96 ? -0.607 -6.728 -7.833 1.00 95.94 96 LYS A O 1
ATOM 722 N N . VAL A 1 97 ? 0.982 -5.142 -7.966 1.00 95.25 97 VAL A N 1
ATOM 723 C CA . VAL A 1 97 ? 0.211 -4.222 -8.802 1.00 95.25 97 VAL A CA 1
ATOM 724 C C . VAL A 1 97 ? 0.427 -4.581 -10.272 1.00 95.25 97 VAL A C 1
ATOM 726 O O . VAL A 1 97 ? 1.545 -4.507 -10.776 1.00 95.25 97 VAL A O 1
ATOM 729 N N . ALA A 1 98 ? -0.641 -4.947 -10.979 1.00 94.75 98 ALA A N 1
ATOM 730 C CA . ALA A 1 98 ? -0.681 -5.004 -12.435 1.00 94.75 98 ALA A CA 1
ATOM 731 C C . ALA A 1 98 ? -0.853 -3.570 -12.977 1.00 94.75 98 ALA A C 1
ATOM 733 O O . ALA A 1 98 ? -1.948 -3.004 -12.842 1.00 94.75 98 ALA A O 1
ATOM 734 N N . PRO A 1 99 ? 0.191 -2.951 -13.566 1.00 90.19 99 PRO A N 1
ATOM 735 C CA . PRO A 1 99 ? 0.145 -1.542 -13.937 1.00 90.19 99 PRO A CA 1
ATOM 736 C C . PRO A 1 99 ? -0.879 -1.298 -15.046 1.00 90.19 99 PRO A C 1
ATOM 738 O O . PRO A 1 99 ? -0.893 -1.993 -16.062 1.00 90.19 99 PRO A O 1
ATOM 741 N N . LYS A 1 100 ? -1.725 -0.284 -14.866 1.00 92.25 100 LYS A N 1
ATOM 742 C CA . LYS A 1 100 ? -2.565 0.284 -15.930 1.00 92.25 100 LYS A CA 1
ATOM 743 C C . LYS A 1 100 ? -1.921 1.512 -16.555 1.00 92.25 100 LYS A C 1
ATOM 745 O O . LYS A 1 100 ? -2.051 1.719 -17.757 1.00 92.25 100 LYS A O 1
ATOM 750 N N . VAL A 1 101 ? -1.262 2.322 -15.732 1.00 93.31 101 VAL A N 1
ATOM 751 C CA . VAL A 1 101 ? -0.554 3.537 -16.136 1.00 93.31 101 VAL A CA 1
ATOM 752 C C . VAL A 1 101 ? 0.732 3.630 -15.323 1.00 93.31 101 VAL A C 1
ATOM 754 O O . VAL A 1 101 ? 0.727 3.363 -14.122 1.00 93.31 101 VAL A O 1
ATOM 757 N N . THR A 1 102 ? 1.821 4.026 -15.971 1.00 91.19 102 THR A N 1
ATOM 758 C CA . THR A 1 102 ? 3.081 4.390 -15.316 1.00 91.19 102 THR A CA 1
ATOM 759 C C . THR A 1 102 ? 3.347 5.855 -15.614 1.00 91.19 102 THR A C 1
ATOM 761 O O . THR A 1 102 ? 3.134 6.298 -16.742 1.00 91.19 102 THR A O 1
ATOM 764 N N . LEU A 1 103 ? 3.765 6.597 -14.596 1.00 89.25 103 LEU A N 1
ATOM 765 C CA . LEU A 1 103 ? 4.153 7.995 -14.720 1.00 89.25 103 LEU A CA 1
ATOM 766 C C . LEU A 1 103 ? 5.676 8.062 -14.864 1.00 89.25 103 LEU A C 1
ATOM 768 O O . LEU A 1 103 ? 6.403 7.294 -14.227 1.00 89.25 103 LEU A O 1
ATOM 772 N N . ASP A 1 104 ? 6.151 8.937 -15.743 1.00 78.19 104 ASP A N 1
ATOM 773 C CA . ASP A 1 104 ? 7.570 9.163 -15.971 1.00 78.19 104 ASP A CA 1
ATOM 774 C C . ASP A 1 104 ? 8.236 9.851 -14.773 1.00 78.19 104 ASP A C 1
ATOM 776 O O . ASP A 1 104 ? 7.603 10.525 -13.958 1.00 78.19 104 ASP A O 1
ATOM 780 N N . LYS A 1 105 ? 9.549 9.639 -14.648 1.00 73.62 105 LYS A N 1
ATOM 781 C CA . LYS A 1 105 ? 10.378 10.420 -13.729 1.00 73.62 105 LYS A CA 1
ATOM 782 C C . LYS A 1 105 ? 10.761 11.706 -14.468 1.00 73.62 105 LYS A C 1
ATOM 784 O O . LYS A 1 105 ? 11.509 11.621 -15.441 1.00 73.62 105 LYS A O 1
ATOM 789 N N . ASN A 1 106 ? 10.198 12.839 -14.043 1.00 58.88 106 ASN A N 1
ATOM 790 C CA . ASN A 1 106 ? 10.568 14.178 -14.527 1.00 58.88 106 ASN A CA 1
ATOM 791 C C . ASN A 1 106 ? 11.955 14.596 -14.035 1.00 58.88 106 ASN A C 1
ATOM 793 O O . ASN A 1 106 ? 12.275 14.277 -12.867 1.00 58.88 106 ASN A O 1
#